Protein AF-A0A2W4NQB1-F1 (afdb_monomer_lite)

Secondary structure (DSSP, 8-st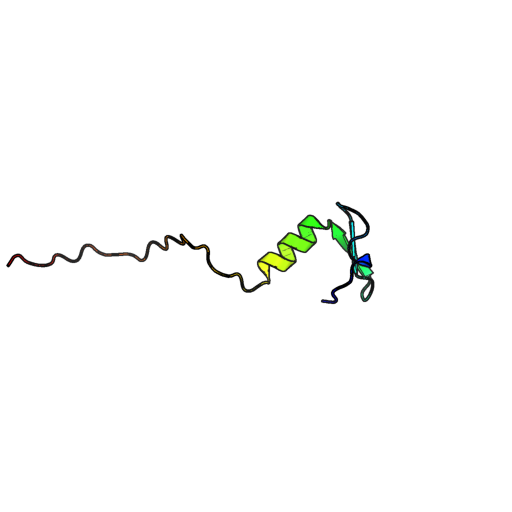ate):
----GGGB-SSSEEE-TTT--EEEHHHHHHHHHHHS-PPPPS----------------

Radius of gyration: 21.87 Å; chains: 1; bounding box: 58×17×48 Å

pLDDT: mean 85.61, std 15.51, range [52.16, 98.44]

Sequence (58 aa):
GHIERANRKSQSEFLCCVCGHTAHADVNAARNIARAAVIPPIVLETPAGVAPGTSPRL

Structure (mmCIF, N/CA/C/O backbone):
data_AF-A0A2W4NQB1-F1
#
_entry.id   AF-A0A2W4NQB1-F1
#
loop_
_atom_site.group_PDB
_atom_site.id
_atom_site.type_symbol
_atom_site.label_atom_id
_atom_site.label_alt_id
_atom_site.label_comp_id
_atom_site.label_asym_id
_atom_site.label_entity_id
_atom_site.label_seq_id
_atom_site.pdbx_PDB_ins_code
_atom_site.Cartn_x
_atom_site.Cartn_y
_atom_site.Cartn_z
_atom_site.occupancy
_atom_site.B_iso_or_equiv
_atom_site.auth_seq_id
_atom_site.auth_comp_id
_atom_site.auth_asym_id
_atom_site.auth_atom_id
_atom_site.pdbx_PDB_model_num
ATOM 1 N N . GLY A 1 1 ? -3.945 -6.238 -5.602 1.00 78.19 1 GLY A N 1
ATOM 2 C CA . GLY A 1 1 ? -4.142 -5.270 -4.502 1.00 78.19 1 GLY A CA 1
ATOM 3 C C . GLY A 1 1 ? -5.197 -4.267 -4.919 1.00 78.19 1 GLY A C 1
ATOM 4 O O . GLY A 1 1 ? -5.465 -4.176 -6.106 1.00 78.19 1 GLY A O 1
ATOM 5 N N . HIS A 1 2 ? -5.798 -3.556 -3.970 1.00 89.06 2 HIS A N 1
ATOM 6 C CA . HIS A 1 2 ? -6.782 -2.499 -4.222 1.00 89.06 2 HIS A CA 1
ATOM 7 C C . HIS A 1 2 ? -6.160 -1.136 -3.895 1.00 89.06 2 HIS A C 1
ATOM 9 O O . HIS A 1 2 ? -5.403 -1.038 -2.926 1.00 89.06 2 HIS A O 1
ATOM 15 N N . ILE A 1 3 ? -6.460 -0.106 -4.687 1.00 93.50 3 ILE A N 1
ATOM 16 C CA . ILE A 1 3 ? -5.952 1.255 -4.481 1.00 93.50 3 ILE A CA 1
ATOM 17 C C . ILE A 1 3 ? -7.073 2.084 -3.865 1.00 93.50 3 ILE A C 1
ATOM 19 O O . ILE A 1 3 ? -8.107 2.272 -4.487 1.00 93.50 3 ILE A O 1
ATOM 23 N N . GLU A 1 4 ? -6.850 2.574 -2.650 1.00 95.88 4 GLU A N 1
ATOM 24 C CA . GLU A 1 4 ? -7.798 3.412 -1.918 1.00 95.88 4 GLU A CA 1
ATOM 25 C C . GLU A 1 4 ? -7.038 4.263 -0.907 1.00 95.88 4 GLU A C 1
ATOM 27 O O . GLU A 1 4 ? -6.089 3.781 -0.280 1.00 95.88 4 GLU A O 1
ATOM 32 N N . ARG A 1 5 ? -7.452 5.520 -0.723 1.00 95.69 5 ARG A N 1
ATOM 33 C CA . ARG A 1 5 ? -6.797 6.450 0.206 1.00 95.69 5 ARG A CA 1
ATOM 34 C C . ARG A 1 5 ? -6.937 5.968 1.645 1.00 95.69 5 ARG A C 1
ATOM 36 O O . ARG A 1 5 ? -5.969 6.019 2.396 1.00 95.69 5 ARG A O 1
ATOM 43 N N . ALA A 1 6 ? -8.107 5.438 1.997 1.00 96.56 6 ALA A N 1
ATOM 44 C CA . ALA A 1 6 ? -8.383 4.897 3.326 1.00 96.56 6 ALA A CA 1
ATOM 45 C C . ALA A 1 6 ? -7.481 3.708 3.714 1.00 96.56 6 ALA A C 1
ATOM 47 O O . ALA A 1 6 ? -7.376 3.393 4.899 1.00 96.56 6 ALA A O 1
ATOM 48 N N . ASN A 1 7 ? -6.775 3.086 2.756 1.00 97.44 7 ASN A N 1
ATOM 49 C CA . ASN A 1 7 ? -5.839 2.008 3.067 1.00 97.44 7 ASN A CA 1
ATOM 50 C C . ASN A 1 7 ? -4.616 2.483 3.878 1.00 97.44 7 ASN A C 1
ATOM 52 O O . ASN A 1 7 ? -3.979 1.669 4.548 1.00 97.44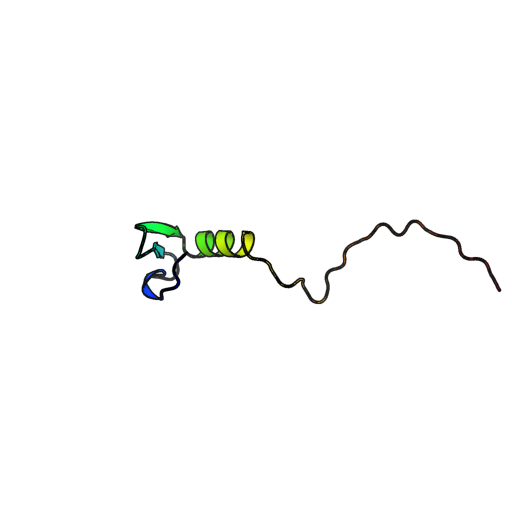 7 ASN A O 1
ATOM 56 N N . ARG A 1 8 ? -4.265 3.778 3.825 1.00 97.25 8 ARG A N 1
ATOM 57 C CA . ARG A 1 8 ? -3.204 4.394 4.640 1.00 97.25 8 ARG A CA 1
ATOM 58 C C . ARG A 1 8 ? -3.848 5.325 5.666 1.00 97.25 8 ARG A C 1
ATOM 60 O O . ARG A 1 8 ? -4.183 6.463 5.349 1.00 97.25 8 ARG A O 1
ATOM 67 N N . LYS A 1 9 ? -4.049 4.819 6.885 1.0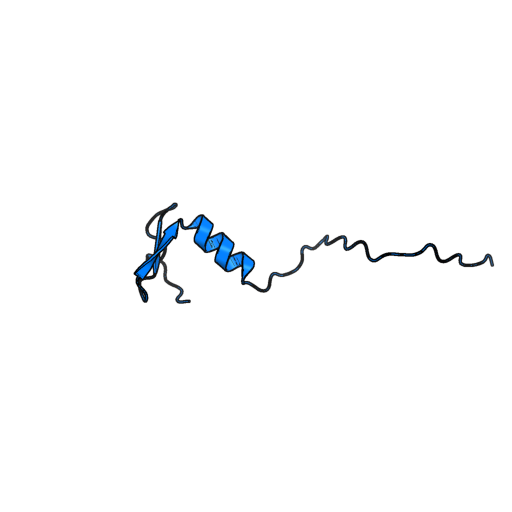0 95.06 9 LYS A N 1
ATOM 68 C CA . LYS A 1 9 ? -4.761 5.532 7.962 1.00 95.06 9 LYS A CA 1
ATOM 69 C C . LYS A 1 9 ? -3.944 6.674 8.557 1.00 95.06 9 LYS A C 1
ATOM 71 O O . LYS A 1 9 ? -4.495 7.709 8.916 1.00 95.06 9 LYS A O 1
ATOM 76 N N . SER A 1 10 ? -2.639 6.469 8.666 1.00 96.88 10 SER A N 1
ATOM 77 C CA . SER A 1 10 ? -1.676 7.430 9.194 1.00 96.88 10 SER A CA 1
ATOM 78 C C . SER A 1 10 ? -0.352 7.285 8.439 1.00 96.88 10 SER A C 1
ATOM 80 O O . SER A 1 10 ? -0.245 6.478 7.511 1.00 96.88 10 SER A O 1
ATOM 82 N N . GLN A 1 11 ? 0.668 8.068 8.807 1.00 97.00 11 GLN A N 1
ATOM 83 C CA . GLN A 1 11 ? 2.008 7.908 8.232 1.00 97.00 11 GLN A CA 1
ATOM 84 C C . GLN A 1 11 ? 2.460 6.443 8.365 1.00 97.00 11 GLN A C 1
ATOM 86 O O . GLN A 1 11 ? 2.828 5.819 7.374 1.00 97.00 11 GLN A O 1
ATOM 91 N N . SER A 1 12 ? 2.376 5.892 9.574 1.00 98.06 12 SER A N 1
ATOM 92 C CA . SER A 1 12 ? 2.922 4.586 9.933 1.00 98.06 12 SER A CA 1
ATOM 93 C C . SER A 1 12 ? 1.964 3.422 9.692 1.00 98.06 12 SER A C 1
ATOM 95 O O . SER A 1 12 ? 2.428 2.295 9.552 1.00 98.06 12 SER A O 1
ATOM 97 N N . GLU A 1 13 ? 0.650 3.637 9.615 1.00 98.31 13 GLU A N 1
ATOM 98 C CA . GLU A 1 13 ? -0.325 2.539 9.586 1.00 98.31 13 GLU A CA 1
ATOM 99 C C . GLU A 1 13 ? -0.942 2.291 8.207 1.00 98.31 13 GLU A C 1
ATOM 101 O O . GLU A 1 13 ? -1.505 3.186 7.566 1.00 98.31 13 GLU A O 1
ATOM 106 N N . PHE A 1 14 ? -0.929 1.021 7.798 1.00 98.44 14 PHE A N 1
ATOM 107 C CA . PHE A 1 14 ? -1.650 0.514 6.637 1.00 98.44 14 PHE A CA 1
ATOM 108 C C . PHE A 1 14 ? -2.689 -0.538 7.054 1.00 98.44 14 PHE A C 1
ATOM 110 O O . PHE A 1 14 ? -2.372 -1.464 7.801 1.00 98.44 14 PHE A O 1
ATOM 117 N N . LEU A 1 15 ? -3.914 -0.423 6.532 1.00 97.81 15 LEU A N 1
ATOM 118 C CA . LEU A 1 15 ? -4.984 -1.419 6.638 1.00 97.81 15 LEU A CA 1
ATOM 119 C C . LEU A 1 15 ? -5.694 -1.530 5.289 1.00 97.81 15 LEU A C 1
ATOM 121 O O . LEU A 1 15 ? -6.376 -0.600 4.881 1.00 97.81 15 LEU A O 1
ATOM 125 N N . CYS A 1 16 ? -5.618 -2.677 4.622 1.00 97.25 16 CYS A N 1
ATOM 126 C CA . CYS A 1 16 ? -6.400 -2.893 3.408 1.00 97.25 16 CYS A CA 1
ATOM 127 C C . CYS A 1 16 ? -7.898 -2.965 3.736 1.00 97.25 16 CYS A C 1
ATOM 129 O O . CYS A 1 16 ? -8.338 -3.916 4.384 1.00 97.25 16 CYS A O 1
ATOM 131 N N . CYS A 1 17 ? -8.694 -2.024 3.224 1.00 96.25 17 CYS A N 1
ATOM 132 C CA . CYS A 1 17 ? -10.144 -1.989 3.443 1.00 96.25 17 CYS A CA 1
ATOM 133 C C . CYS A 1 17 ? -10.893 -3.183 2.824 1.00 96.25 17 CYS A C 1
ATOM 135 O O . CYS A 1 17 ? -12.035 -3.433 3.186 1.00 96.25 17 CYS A O 1
ATOM 137 N N . VAL A 1 18 ? -10.259 -3.923 1.906 1.00 96.88 18 VAL A N 1
ATOM 138 C CA . VAL A 1 18 ? -10.873 -5.071 1.216 1.00 96.88 18 VAL A CA 1
ATOM 139 C C . VAL A 1 18 ? -10.583 -6.396 1.920 1.00 96.88 18 VAL A C 1
ATOM 141 O O . VAL A 1 18 ? -11.475 -7.221 2.057 1.00 96.88 18 VAL A O 1
ATOM 144 N N . CYS A 1 19 ? -9.337 -6.626 2.351 1.00 96.31 19 CYS A N 1
ATOM 145 C CA . CYS A 1 19 ? -8.917 -7.927 2.894 1.00 96.31 19 CYS A CA 1
ATOM 146 C C . CYS A 1 19 ? -8.464 -7.896 4.358 1.00 96.31 19 CYS A C 1
ATOM 148 O O . CYS A 1 19 ? -8.068 -8.928 4.889 1.00 96.31 19 CYS A O 1
ATOM 150 N N . GLY A 1 20 ? -8.460 -6.731 5.005 1.00 96.44 20 GLY A N 1
ATOM 151 C CA . GLY A 1 20 ? -8.067 -6.593 6.408 1.00 96.44 20 GLY A CA 1
ATOM 152 C C . GLY A 1 20 ? -6.563 -6.703 6.678 1.00 96.44 20 GLY A C 1
ATOM 153 O O . GLY A 1 20 ? -6.157 -6.655 7.833 1.00 96.44 20 GLY A O 1
ATOM 154 N N . HIS A 1 21 ? -5.717 -6.834 5.648 1.00 96.25 21 HIS A N 1
ATOM 155 C CA . HIS A 1 21 ? -4.266 -6.898 5.835 1.00 96.25 21 HIS A CA 1
ATOM 156 C C . HIS A 1 21 ? -3.733 -5.638 6.527 1.00 96.25 21 HIS A C 1
ATOM 158 O O . HIS A 1 21 ? -3.941 -4.533 6.023 1.00 96.25 21 HIS A O 1
ATOM 164 N N . THR A 1 22 ? -3.002 -5.820 7.627 1.00 97.69 22 THR A N 1
ATOM 165 C CA . THR A 1 22 ? -2.340 -4.753 8.380 1.00 97.69 22 THR A CA 1
ATOM 166 C C . THR A 1 22 ? -0.824 -4.859 8.281 1.00 97.69 22 THR A C 1
ATOM 168 O O . THR A 1 22 ? -0.254 -5.951 8.256 1.00 97.69 22 THR A O 1
ATOM 171 N N . ALA A 1 23 ? -0.164 -3.707 8.217 1.00 97.62 23 ALA A N 1
ATOM 172 C CA . ALA A 1 23 ? 1.290 -3.595 8.239 1.00 97.62 23 ALA A CA 1
ATOM 173 C C . ALA A 1 23 ? 1.707 -2.156 8.567 1.00 97.62 23 ALA A C 1
ATOM 175 O O . ALA A 1 23 ? 0.893 -1.231 8.495 1.00 97.62 23 ALA A O 1
ATOM 176 N N . HIS A 1 24 ? 2.999 -1.950 8.841 1.00 98.38 24 HIS A N 1
ATOM 177 C CA . HIS A 1 24 ? 3.565 -0.607 8.762 1.00 98.38 24 HIS A CA 1
ATOM 178 C C . HIS A 1 24 ? 3.534 -0.125 7.306 1.00 98.38 24 HIS A C 1
ATOM 180 O O . HIS A 1 24 ? 3.896 -0.879 6.394 1.00 98.38 24 HIS A O 1
ATOM 186 N N . ALA A 1 25 ? 3.127 1.119 7.072 1.00 97.75 25 ALA A N 1
ATOM 187 C CA . ALA A 1 25 ? 2.923 1.642 5.726 1.00 97.75 25 ALA A CA 1
ATOM 188 C C . ALA A 1 25 ? 4.208 1.609 4.886 1.00 97.75 25 ALA A C 1
ATOM 190 O O . ALA A 1 25 ? 4.163 1.196 3.729 1.00 97.75 25 ALA A O 1
ATOM 191 N N . ASP A 1 26 ? 5.357 1.940 5.480 1.00 97.94 26 ASP A N 1
ATOM 192 C CA . ASP A 1 26 ? 6.642 1.944 4.767 1.00 97.94 26 ASP A CA 1
ATOM 193 C C . ASP A 1 26 ? 7.155 0.526 4.461 1.00 97.94 26 ASP A C 1
ATOM 195 O O . ASP A 1 26 ? 7.723 0.283 3.398 1.00 97.94 26 ASP A O 1
ATOM 199 N N . VAL A 1 27 ? 6.860 -0.453 5.326 1.00 98.00 27 VAL A N 1
ATOM 200 C CA . VAL A 1 27 ? 7.157 -1.873 5.054 1.00 98.00 27 VAL A CA 1
ATOM 201 C C . VAL A 1 27 ? 6.286 -2.385 3.908 1.00 98.00 27 VAL A C 1
ATOM 203 O O . VAL A 1 27 ? 6.764 -3.085 3.013 1.00 98.00 27 VAL A O 1
ATOM 206 N N . ASN A 1 28 ? 5.003 -2.017 3.899 1.00 96.88 28 ASN A N 1
ATOM 207 C CA . ASN A 1 28 ? 4.103 -2.348 2.800 1.00 96.88 28 ASN A CA 1
ATOM 208 C C . ASN A 1 28 ? 4.543 -1.677 1.488 1.00 96.88 28 ASN A C 1
ATOM 210 O O . ASN A 1 28 ? 4.543 -2.323 0.440 1.00 96.88 28 ASN A O 1
ATOM 214 N N . ALA A 1 29 ? 4.983 -0.417 1.541 1.00 95.44 29 ALA A N 1
ATOM 215 C CA . ALA A 1 29 ? 5.536 0.291 0.391 1.00 95.44 29 ALA A CA 1
ATOM 216 C C . ALA A 1 29 ? 6.786 -0.415 -0.156 1.00 95.44 29 ALA A C 1
ATOM 218 O O . ALA A 1 29 ? 6.847 -0.683 -1.354 1.00 95.44 29 ALA A O 1
ATOM 219 N N . ALA A 1 30 ? 7.723 -0.815 0.709 1.00 97.06 30 ALA A N 1
ATOM 220 C CA . ALA A 1 30 ? 8.908 -1.574 0.311 1.00 97.06 30 ALA A CA 1
ATOM 221 C C . ALA A 1 30 ? 8.544 -2.901 -0.377 1.00 97.06 30 ALA A C 1
ATOM 223 O O . ALA A 1 30 ? 9.096 -3.220 -1.429 1.00 97.06 30 ALA A O 1
ATOM 224 N N . ARG A 1 31 ? 7.561 -3.651 0.147 1.00 95.25 31 ARG A N 1
ATOM 225 C CA . ARG A 1 31 ? 7.061 -4.880 -0.504 1.00 95.25 31 ARG A CA 1
ATOM 226 C C . ARG A 1 31 ? 6.429 -4.607 -1.865 1.00 95.25 31 ARG A C 1
ATOM 228 O O . ARG A 1 31 ? 6.590 -5.422 -2.769 1.00 95.25 31 ARG A O 1
ATOM 235 N N . ASN A 1 32 ? 5.699 -3.503 -2.010 1.00 94.00 32 ASN A N 1
ATOM 236 C CA . ASN A 1 32 ? 5.100 -3.125 -3.288 1.00 94.00 32 ASN A CA 1
ATOM 237 C C . ASN A 1 32 ? 6.174 -2.761 -4.315 1.00 94.00 32 ASN A C 1
ATOM 239 O O . ASN A 1 32 ? 6.104 -3.248 -5.438 1.00 94.00 32 ASN A O 1
ATOM 243 N N . ILE A 1 33 ? 7.190 -1.987 -3.921 1.00 93.94 33 ILE A N 1
ATOM 244 C CA . ILE A 1 33 ? 8.324 -1.626 -4.784 1.00 93.94 33 ILE A CA 1
ATOM 245 C C . ILE A 1 33 ? 9.107 -2.875 -5.195 1.00 93.94 33 ILE A C 1
ATOM 247 O O . ILE A 1 33 ? 9.373 -3.059 -6.376 1.00 93.94 33 ILE A O 1
ATOM 251 N N . ALA A 1 34 ? 9.398 -3.781 -4.257 1.00 93.75 34 ALA A N 1
ATOM 252 C CA . ALA A 1 34 ? 10.109 -5.030 -4.545 1.00 93.75 34 ALA A CA 1
ATOM 253 C C . ALA A 1 34 ? 9.364 -5.951 -5.531 1.00 93.75 34 ALA A C 1
ATOM 255 O O . ALA A 1 34 ? 9.980 -6.792 -6.178 1.00 93.75 34 ALA A O 1
ATOM 256 N N . ARG A 1 35 ? 8.036 -5.817 -5.631 1.00 93.06 35 ARG A N 1
ATOM 257 C CA . ARG A 1 35 ? 7.193 -6.567 -6.576 1.00 93.06 35 ARG A CA 1
ATOM 258 C C . ARG A 1 35 ? 6.950 -5.823 -7.888 1.00 93.06 35 ARG A C 1
ATOM 260 O O . ARG A 1 35 ? 6.407 -6.420 -8.814 1.00 93.06 35 ARG A O 1
ATOM 267 N N . ALA A 1 36 ? 7.266 -4.534 -7.953 1.00 91.12 36 ALA A N 1
ATOM 268 C CA . ALA A 1 36 ? 6.997 -3.714 -9.120 1.00 91.12 36 ALA A CA 1
ATOM 269 C C . ALA A 1 36 ? 8.081 -3.916 -10.183 1.00 91.12 36 ALA A C 1
ATOM 271 O O . ALA A 1 36 ? 9.268 -4.008 -9.872 1.00 91.12 36 ALA A O 1
ATOM 272 N N . ALA A 1 37 ? 7.676 -3.910 -11.454 1.00 88.88 37 ALA A N 1
ATOM 273 C CA . ALA A 1 37 ? 8.613 -3.628 -12.530 1.00 88.88 37 ALA A CA 1
ATOM 274 C C . ALA A 1 37 ? 9.018 -2.151 -12.414 1.00 88.88 37 ALA A C 1
ATOM 276 O O . ALA A 1 37 ? 8.173 -1.264 -12.551 1.00 88.88 37 ALA A O 1
ATOM 277 N N . VAL A 1 38 ? 10.288 -1.893 -12.102 1.00 87.75 38 VAL A N 1
ATOM 278 C CA . VAL A 1 38 ? 10.825 -0.536 -11.959 1.00 87.75 38 VAL A CA 1
ATOM 279 C C . VAL A 1 38 ? 11.522 -0.105 -13.242 1.00 87.75 38 VAL A C 1
ATOM 281 O O . VAL A 1 38 ? 12.170 -0.910 -13.911 1.00 87.75 38 VAL A O 1
ATOM 284 N N . ILE A 1 39 ? 11.395 1.176 -13.583 1.00 89.12 39 ILE A N 1
ATOM 285 C CA . ILE A 1 39 ? 12.206 1.770 -14.646 1.00 89.12 39 ILE A CA 1
ATOM 286 C C . ILE A 1 39 ? 13.654 1.818 -14.133 1.00 89.12 39 ILE A C 1
ATOM 288 O O . ILE A 1 39 ? 13.872 2.287 -13.012 1.00 89.12 39 ILE A O 1
ATOM 292 N N . PRO A 1 40 ? 14.637 1.321 -14.902 1.00 82.31 40 PRO A N 1
ATOM 293 C CA . PRO A 1 40 ? 16.033 1.366 -14.494 1.00 82.31 40 PRO A CA 1
ATOM 294 C C . PRO A 1 40 ? 16.511 2.818 -14.328 1.00 82.31 40 PRO A C 1
ATOM 296 O O . PRO A 1 40 ? 16.025 3.713 -15.026 1.00 82.31 40 PRO A O 1
ATOM 299 N N . PRO A 1 41 ? 17.457 3.079 -13.410 1.00 85.81 41 PRO A N 1
ATOM 300 C CA . PRO A 1 41 ? 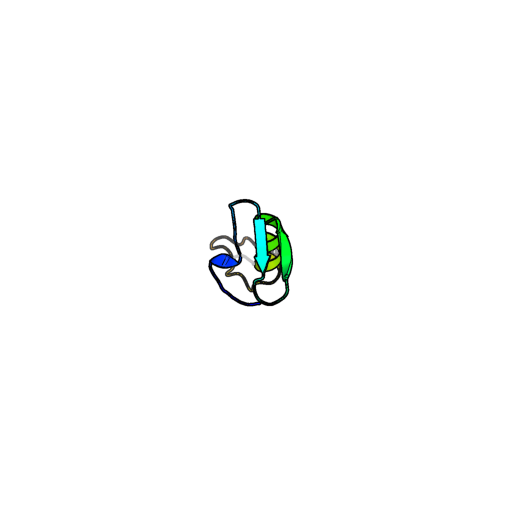17.993 4.419 -13.232 1.00 85.81 41 PRO A CA 1
ATOM 301 C C . PRO A 1 41 ? 18.736 4.879 -14.493 1.00 85.81 41 PRO A C 1
ATOM 303 O O . PRO A 1 41 ? 19.324 4.070 -15.208 1.00 85.81 41 PRO A O 1
ATOM 306 N N . ILE A 1 42 ? 18.738 6.196 -14.734 1.00 88.50 42 ILE A N 1
ATOM 307 C CA . ILE A 1 42 ? 19.401 6.832 -15.892 1.00 88.50 42 ILE A CA 1
ATOM 308 C C . ILE A 1 42 ? 20.887 6.454 -15.964 1.00 88.50 42 ILE A C 1
ATOM 310 O O . ILE A 1 42 ? 21.429 6.267 -17.048 1.00 88.50 42 ILE A O 1
ATOM 314 N N . VAL A 1 43 ? 21.531 6.308 -14.806 1.00 85.38 43 VAL A N 1
ATOM 315 C CA . VAL A 1 43 ? 22.895 5.796 -14.688 1.00 85.38 43 VAL A CA 1
ATOM 316 C C . VAL A 1 43 ? 22.828 4.447 -13.980 1.00 85.38 43 VAL A C 1
ATOM 318 O O . VAL A 1 43 ? 22.940 4.363 -12.759 1.00 85.38 43 VAL A O 1
ATOM 321 N N . LEU A 1 44 ? 22.580 3.388 -14.750 1.00 78.56 44 LEU A N 1
ATOM 322 C CA . LEU A 1 44 ? 22.765 2.011 -14.305 1.00 78.56 44 LEU A CA 1
ATOM 323 C C . LEU A 1 44 ? 24.088 1.510 -14.882 1.00 78.56 44 LEU A C 1
ATOM 325 O O . LEU A 1 44 ? 24.117 0.917 -15.961 1.00 78.56 44 LEU A O 1
ATOM 329 N N . GLU A 1 45 ? 25.196 1.767 -14.188 1.00 72.19 45 GLU A N 1
ATOM 330 C CA . GLU A 1 45 ? 26.451 1.103 -14.533 1.00 72.19 45 GLU A CA 1
ATOM 331 C C . GLU A 1 45 ? 26.296 -0.385 -14.234 1.00 72.19 45 GLU A C 1
ATOM 333 O O . GLU A 1 45 ? 26.368 -0.838 -13.093 1.00 72.19 45 GLU A O 1
ATOM 338 N N . THR A 1 46 ? 26.026 -1.155 -15.281 1.00 66.75 46 THR A N 1
ATOM 339 C CA . THR A 1 46 ? 26.142 -2.605 -15.220 1.00 66.75 46 THR A CA 1
ATOM 340 C C . THR A 1 46 ? 27.574 -2.905 -15.645 1.00 66.75 46 THR A C 1
ATOM 342 O O . THR A 1 46 ? 27.883 -2.669 -16.816 1.00 66.75 46 THR A O 1
ATOM 345 N N . PRO A 1 47 ? 28.477 -3.388 -14.771 1.00 56.94 47 PRO A N 1
ATOM 346 C CA . PRO A 1 47 ? 29.773 -3.850 -15.230 1.00 56.94 47 PRO A CA 1
ATOM 347 C C . PRO A 1 47 ? 29.537 -5.177 -15.954 1.00 56.94 47 PRO A C 1
ATOM 349 O O . PRO A 1 47 ? 29.643 -6.260 -15.383 1.00 56.94 47 PRO A O 1
ATOM 352 N N . ALA A 1 48 ? 29.151 -5.098 -17.226 1.00 56.28 48 ALA A N 1
ATOM 353 C CA . ALA A 1 48 ? 29.320 -6.212 -18.133 1.00 56.28 48 ALA A CA 1
ATOM 354 C C . ALA A 1 48 ? 30.828 -6.437 -18.239 1.00 56.28 48 ALA A C 1
ATOM 356 O O . ALA A 1 48 ? 31.572 -5.503 -18.539 1.00 56.28 48 ALA A O 1
ATOM 357 N N . GLY A 1 49 ? 31.275 -7.654 -17.937 1.00 59.56 49 GLY A N 1
ATOM 358 C CA . GLY A 1 49 ? 32.662 -8.055 -18.102 1.00 59.56 49 GLY A CA 1
ATOM 359 C C . GLY A 1 49 ? 33.149 -7.740 -19.514 1.00 59.56 49 GLY A C 1
ATOM 360 O O . GLY A 1 49 ? 32.910 -8.498 -20.448 1.00 59.56 49 GLY A O 1
ATOM 361 N N . VAL A 1 50 ? 33.852 -6.621 -19.661 1.00 55.94 50 VAL A N 1
ATOM 362 C CA . VAL A 1 50 ? 34.703 -6.355 -20.811 1.00 55.94 50 VAL A CA 1
ATOM 363 C C . VAL A 1 50 ? 36.021 -7.041 -20.492 1.00 55.94 50 VAL A C 1
ATOM 365 O O . VAL A 1 50 ? 36.851 -6.524 -19.746 1.00 55.94 50 VAL A O 1
ATOM 368 N N . ALA A 1 51 ? 36.196 -8.253 -21.017 1.00 63.78 51 ALA A N 1
ATOM 3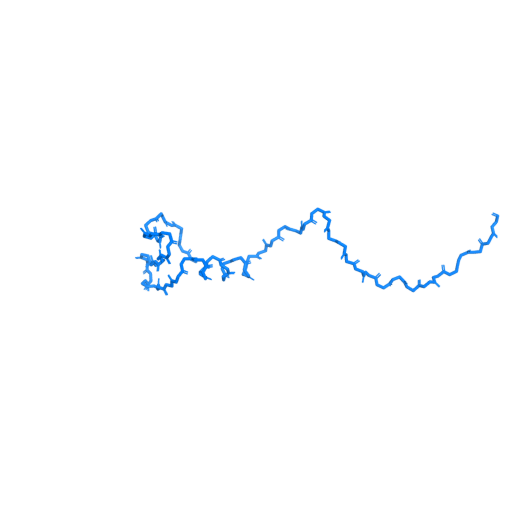69 C CA . ALA A 1 51 ? 37.533 -8.806 -21.170 1.00 63.78 51 ALA A CA 1
ATOM 370 C C . ALA A 1 51 ? 38.360 -7.821 -22.023 1.00 63.78 51 ALA A C 1
ATOM 372 O O . ALA A 1 51 ? 37.817 -7.275 -22.990 1.00 63.78 51 ALA A O 1
ATOM 373 N N . PRO A 1 52 ? 39.642 -7.566 -21.702 1.00 55.59 52 PRO A N 1
ATOM 374 C CA . PRO A 1 52 ? 40.473 -6.658 -22.481 1.00 55.59 52 PRO A CA 1
ATOM 375 C C . PRO A 1 52 ? 40.757 -7.288 -23.851 1.00 55.59 52 PRO A C 1
ATOM 377 O O . PRO A 1 52 ? 41.682 -8.077 -24.022 1.00 55.59 52 PRO A O 1
ATOM 380 N N . GLY A 1 53 ? 39.913 -6.967 -24.829 1.00 61.12 53 GLY A N 1
ATOM 381 C CA . GLY A 1 53 ? 40.124 -7.290 -26.231 1.00 61.12 53 GLY A CA 1
ATOM 382 C C . GLY A 1 53 ? 41.093 -6.288 -26.839 1.00 61.12 53 GLY A C 1
ATOM 383 O O . GLY A 1 53 ? 40.710 -5.174 -27.187 1.00 61.12 53 GLY A O 1
ATOM 384 N N . THR A 1 54 ? 42.355 -6.689 -26.951 1.00 66.00 54 THR A N 1
ATOM 385 C CA . THR A 1 54 ? 43.375 -6.067 -27.796 1.00 66.00 54 THR A CA 1
ATOM 386 C C . THR A 1 54 ? 42.785 -5.795 -29.181 1.00 66.00 54 THR A C 1
ATOM 388 O O . THR A 1 54 ? 42.305 -6.724 -29.829 1.00 66.00 54 THR A O 1
ATOM 391 N N . SER A 1 55 ? 42.829 -4.551 -29.661 1.00 57.62 55 SER A N 1
ATOM 392 C CA . SER A 1 55 ? 42.565 -4.260 -31.073 1.00 57.62 55 SER A CA 1
ATOM 393 C C . SER A 1 55 ? 43.773 -3.558 -31.694 1.00 57.62 55 SER A C 1
ATOM 395 O O . SER A 1 55 ? 44.364 -2.688 -31.045 1.00 57.62 55 SER A O 1
ATOM 397 N N . PRO A 1 56 ? 44.220 -4.009 -32.880 1.00 59.50 56 PRO A N 1
ATOM 398 C CA . PRO A 1 56 ? 45.552 -3.739 -33.387 1.00 59.50 56 PRO A CA 1
ATOM 399 C C . PRO A 1 56 ? 45.638 -2.352 -34.017 1.00 59.50 56 PRO A C 1
ATOM 401 O O . PRO A 1 56 ? 44.656 -1.789 -34.495 1.00 59.50 56 PRO A O 1
ATOM 404 N N . ARG A 1 57 ? 46.861 -1.825 -34.011 1.00 52.16 5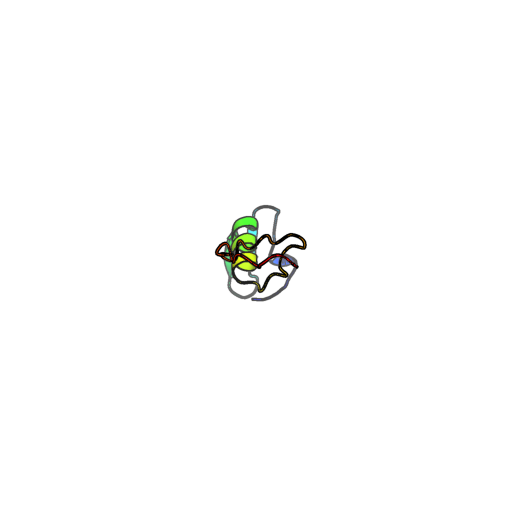7 ARG A N 1
ATOM 405 C CA . ARG A 1 57 ? 47.227 -0.585 -34.684 1.00 52.16 57 ARG A CA 1
ATOM 406 C C . ARG A 1 57 ? 46.905 -0.642 -36.179 1.00 52.16 57 ARG A C 1
ATOM 408 O O . ARG A 1 57 ? 47.318 -1.590 -36.846 1.00 52.16 57 ARG A O 1
ATOM 415 N N . LEU A 1 58 ? 46.292 0.431 -36.675 1.00 53.00 58 LEU A N 1
ATOM 416 C CA . LEU A 1 58 ? 46.510 0.978 -38.013 1.00 53.00 58 LEU A CA 1
ATOM 417 C C . LEU A 1 58 ? 46.858 2.458 -37.853 1.00 53.00 58 LEU A C 1
ATOM 419 O O . LEU A 1 58 ? 46.182 3.122 -37.033 1.00 53.00 58 LEU A O 1
#

Foldseek 3Di:
DDDDPVQDVDQQWGADPPPRDIDGPVVVVVVVVVPDDDDDDPDDPDPPDDDPDDDDDD